Protein AF-A0A7C0UHB3-F1 (afdb_monomer_lite)

Foldseek 3Di:
DQCPLVVVVVVDDDPDDVVVVLVVLLVLLVVQADPVVPSCVSVVLSVLQVVLSVVSNDQFHDDDDQDDDPPNNSVSNLVSSQVSHDQRDEDEDDDLVRVVVCCVPPVGPYRYPPPVPDDPSVVVVVVQVRGPPRDDDDD

Structure (mmCIF, N/CA/C/O backbone):
data_AF-A0A7C0UHB3-F1
#
_entry.id   AF-A0A7C0UHB3-F1
#
loop_
_atom_site.group_PDB
_atom_site.id
_atom_site.type_symbol
_atom_site.label_atom_id
_atom_site.label_alt_id
_atom_site.label_comp_id
_atom_site.label_asym_id
_atom_site.label_entity_id
_atom_site.label_seq_id
_atom_site.pdbx_PDB_ins_code
_atom_site.Cartn_x
_atom_site.Cartn_y
_atom_site.Cartn_z
_atom_site.occupancy
_atom_site.B_iso_or_equiv
_atom_site.auth_seq_id
_atom_site.auth_comp_id
_atom_site.auth_asym_id
_atom_site.auth_atom_id
_atom_site.pdbx_PDB_model_num
ATOM 1 N N . MET A 1 1 ? -9.901 9.388 16.799 1.00 49.69 1 MET A N 1
ATOM 2 C CA . MET A 1 1 ? -10.196 8.553 17.990 1.00 49.69 1 MET A CA 1
ATOM 3 C C . MET A 1 1 ? -9.691 7.130 17.719 1.00 49.69 1 MET A C 1
ATOM 5 O O . MET A 1 1 ? -9.618 6.772 16.551 1.00 49.69 1 MET A O 1
ATOM 9 N N . LYS A 1 2 ? -9.215 6.346 18.706 1.00 62.94 2 LYS A N 1
ATOM 10 C CA . LYS A 1 2 ? -8.807 4.942 18.441 1.00 62.94 2 LYS A CA 1
ATOM 11 C C . LYS A 1 2 ? -10.050 4.189 17.928 1.00 62.94 2 LYS A C 1
ATOM 13 O O . LYS A 1 2 ? -11.079 4.287 18.585 1.00 62.94 2 LYS A O 1
ATOM 18 N N . TYR A 1 3 ? -9.945 3.471 16.806 1.00 75.94 3 TYR A N 1
ATOM 19 C CA . TYR A 1 3 ? -11.010 2.608 16.259 1.00 75.94 3 TYR A CA 1
ATOM 20 C C . TYR A 1 3 ? -12.232 3.332 15.678 1.00 75.94 3 TYR A C 1
ATOM 22 O O . TYR A 1 3 ? -13.316 2.755 15.574 1.00 75.94 3 TYR A O 1
ATOM 30 N N . GLU A 1 4 ? -12.083 4.589 15.278 1.00 82.62 4 GLU A N 1
ATOM 31 C CA . GLU A 1 4 ? -13.180 5.328 14.656 1.00 82.62 4 GLU A CA 1
ATOM 32 C C . GLU A 1 4 ? -13.579 4.702 13.318 1.00 82.62 4 GLU A C 1
ATOM 34 O O . GLU A 1 4 ? -14.765 4.509 13.056 1.00 82.62 4 GLU A O 1
ATOM 39 N N . THR A 1 5 ? -12.595 4.298 12.512 1.00 87.31 5 THR A N 1
ATOM 40 C CA . THR A 1 5 ? -12.860 3.740 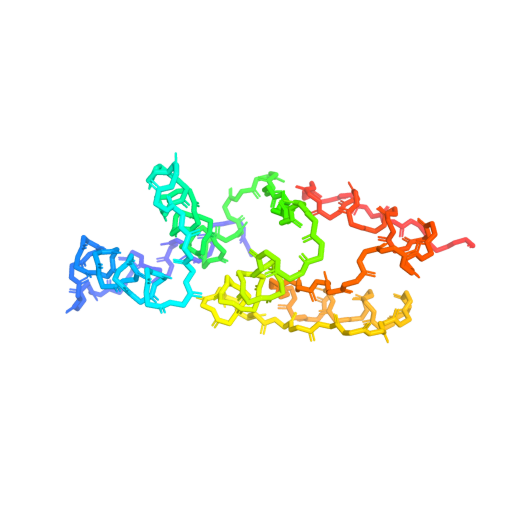11.186 1.00 87.31 5 THR A CA 1
ATOM 41 C C . THR A 1 5 ? -13.575 2.396 11.256 1.00 87.31 5 THR A C 1
ATOM 43 O O . THR A 1 5 ? -14.546 2.187 10.532 1.00 87.31 5 THR A O 1
ATOM 46 N N . ILE A 1 6 ? -13.169 1.502 12.164 1.00 88.25 6 ILE A N 1
ATOM 47 C CA . ILE A 1 6 ? -13.860 0.216 12.334 1.00 88.25 6 ILE A CA 1
ATOM 48 C C . ILE A 1 6 ? -15.265 0.402 12.924 1.00 88.25 6 ILE A C 1
ATOM 50 O O . ILE A 1 6 ? -16.194 -0.273 12.493 1.00 88.25 6 ILE A O 1
ATOM 54 N N . SER A 1 7 ? -15.454 1.366 13.833 1.00 88.75 7 SER A N 1
ATOM 55 C CA . SER A 1 7 ? -16.780 1.673 14.390 1.00 88.75 7 SER A CA 1
ATOM 56 C C . SER A 1 7 ? -17.726 2.191 13.305 1.00 88.75 7 SER A C 1
ATOM 58 O O . SER A 1 7 ? -18.859 1.731 13.199 1.00 88.75 7 SER A O 1
ATOM 60 N N . GLN A 1 8 ? -17.248 3.098 12.445 1.00 88.81 8 GLN A N 1
ATOM 61 C CA . GLN A 1 8 ? -18.005 3.598 11.293 1.00 88.81 8 GLN A CA 1
ATOM 62 C C . GLN A 1 8 ? -18.296 2.503 10.262 1.00 88.81 8 GLN A C 1
ATOM 64 O O . GLN A 1 8 ? -19.379 2.492 9.679 1.00 88.81 8 GLN A O 1
ATOM 69 N N . TYR A 1 9 ? -17.344 1.598 10.029 1.00 89.56 9 TYR A N 1
ATOM 70 C CA . TYR A 1 9 ? -17.516 0.472 9.116 1.00 89.56 9 TYR A CA 1
ATOM 71 C C . TYR A 1 9 ? -18.617 -0.478 9.601 1.00 89.56 9 TYR A C 1
ATOM 73 O O . TYR A 1 9 ? -19.516 -0.803 8.833 1.00 89.56 9 TYR A O 1
ATOM 81 N N . LEU A 1 10 ? -18.590 -0.862 10.882 1.00 89.81 10 LEU A N 1
ATOM 82 C CA . LEU A 1 10 ? -19.571 -1.775 11.478 1.00 89.81 10 LEU A CA 1
ATOM 83 C C . LEU A 1 10 ? -20.955 -1.138 11.674 1.00 89.81 10 LEU A C 1
ATOM 85 O O . LEU A 1 10 ? -21.957 -1.846 11.671 1.00 89.81 10 LEU A O 1
ATOM 89 N N . ALA A 1 11 ? -21.025 0.186 11.832 1.00 91.88 11 ALA A N 1
ATOM 90 C CA . ALA A 1 11 ? -22.290 0.910 11.971 1.00 91.88 11 ALA A CA 1
ATOM 91 C C . ALA A 1 11 ? -23.086 1.010 10.658 1.00 91.88 11 ALA A C 1
ATOM 93 O O . ALA A 1 11 ? -24.260 1.381 10.678 1.00 91.88 11 ALA A O 1
ATOM 94 N N . ARG A 1 12 ? -22.460 0.725 9.509 1.00 88.56 12 ARG A N 1
ATOM 95 C CA . ARG A 1 12 ? -23.106 0.782 8.195 1.00 88.56 12 ARG A CA 1
ATOM 96 C C . ARG A 1 12 ? -23.526 -0.618 7.747 1.00 88.56 12 ARG A C 1
ATOM 98 O O . ARG A 1 12 ? -22.772 -1.569 7.948 1.00 88.56 12 ARG A O 1
ATOM 105 N N . PRO A 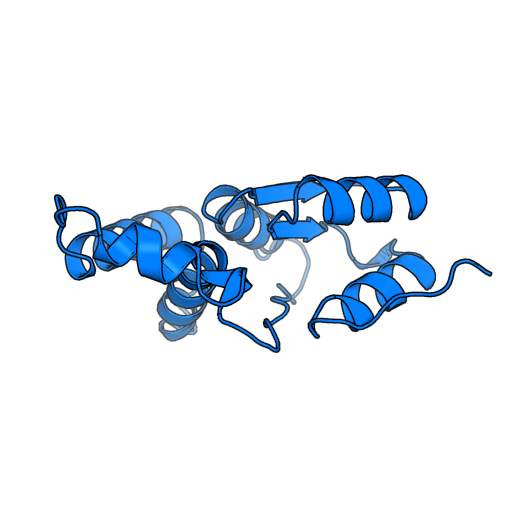1 13 ? -24.691 -0.764 7.093 1.00 88.12 13 PRO A N 1
ATOM 106 C CA . PRO A 1 13 ? -25.069 -2.040 6.509 1.00 88.12 13 PRO A CA 1
ATOM 107 C C . PRO A 1 13 ? -24.056 -2.440 5.431 1.00 88.12 13 PRO A C 1
ATOM 109 O O . PRO A 1 13 ? -23.659 -1.628 4.590 1.00 88.12 13 PRO A O 1
ATOM 112 N N . ILE A 1 14 ? -23.643 -3.706 5.455 1.00 88.12 14 ILE A N 1
ATOM 113 C CA . ILE A 1 14 ? -22.746 -4.266 4.447 1.00 88.12 14 ILE A CA 1
ATOM 114 C C . ILE A 1 14 ? -23.535 -4.420 3.145 1.00 88.12 14 ILE A C 1
ATOM 116 O O . ILE A 1 14 ? -24.420 -5.264 3.041 1.00 88.12 14 ILE A O 1
ATOM 120 N N . ILE A 1 15 ? -23.203 -3.593 2.153 1.00 89.94 15 ILE A N 1
ATOM 121 C CA . ILE A 1 15 ? -23.836 -3.609 0.824 1.00 89.94 15 ILE A CA 1
ATOM 122 C C . ILE A 1 15 ? -23.134 -4.541 -0.174 1.00 89.94 15 ILE A C 1
ATOM 124 O O . ILE A 1 15 ? -23.717 -4.907 -1.188 1.00 89.94 15 ILE A O 1
ATOM 128 N N . VAL A 1 16 ? -21.881 -4.919 0.100 1.00 89.56 16 VAL A N 1
ATOM 129 C CA . VAL A 1 16 ? -21.074 -5.838 -0.716 1.00 89.56 16 VAL A CA 1
ATOM 130 C C . VAL A 1 16 ? -20.318 -6.766 0.223 1.00 89.56 16 VAL A C 1
ATOM 132 O O . VAL A 1 16 ? -19.707 -6.297 1.185 1.00 89.56 16 VAL A O 1
ATOM 135 N N . ALA A 1 17 ? -20.332 -8.072 -0.051 1.00 91.50 17 ALA A N 1
ATOM 136 C CA . ALA A 1 17 ? -19.617 -9.028 0.780 1.00 91.50 17 ALA A CA 1
ATOM 137 C C . ALA A 1 17 ? -18.098 -8.749 0.732 1.00 91.50 17 ALA A C 1
ATOM 139 O O . ALA A 1 17 ? -17.530 -8.638 -0.358 1.00 91.50 17 ALA A O 1
ATOM 140 N N . PRO A 1 18 ? -17.399 -8.681 1.882 1.00 90.06 18 PRO A N 1
ATOM 141 C CA . PRO A 1 18 ? -15.959 -8.407 1.913 1.00 90.06 18 PRO A CA 1
ATOM 142 C C . PRO A 1 18 ? -15.122 -9.385 1.078 1.00 90.06 18 PRO A C 1
ATOM 144 O O . PRO A 1 18 ? -14.121 -8.992 0.480 1.00 90.06 18 PRO A O 1
ATOM 147 N N . LYS A 1 19 ? -15.560 -10.647 0.990 1.00 93.38 19 LYS A N 1
ATOM 148 C CA . LYS A 1 19 ? -14.934 -11.671 0.145 1.00 93.38 19 LYS A CA 1
ATOM 149 C C . LYS A 1 19 ? -14.951 -11.283 -1.337 1.00 93.38 19 LYS A C 1
ATOM 151 O O . LYS A 1 19 ? -13.939 -11.436 -2.011 1.00 93.38 19 LYS A O 1
ATOM 156 N N . ASP A 1 20 ? -16.055 -10.732 -1.828 1.00 95.06 20 ASP A N 1
ATOM 157 C CA . ASP A 1 20 ? -16.183 -10.349 -3.237 1.00 95.06 20 ASP A CA 1
ATOM 158 C C . ASP A 1 20 ? -15.304 -9.137 -3.560 1.00 95.06 20 ASP A C 1
ATOM 160 O O . ASP A 1 20 ? -14.689 -9.073 -4.625 1.00 95.06 20 ASP A O 1
ATOM 164 N N . VAL A 1 21 ? -15.184 -8.198 -2.613 1.00 94.06 21 VAL A N 1
ATOM 165 C CA . VAL A 1 21 ? -14.251 -7.065 -2.723 1.00 94.06 21 VAL A CA 1
ATOM 166 C C . VAL A 1 21 ? -12.811 -7.565 -2.813 1.00 94.06 21 VAL A C 1
ATOM 168 O O . VAL A 1 21 ? -12.063 -7.103 -3.674 1.00 94.06 21 VAL A O 1
ATOM 171 N N . TYR A 1 22 ? -12.433 -8.520 -1.959 1.00 96.75 22 TYR A N 1
ATOM 172 C CA . TYR A 1 22 ? -11.104 -9.127 -1.971 1.00 96.75 22 TYR A CA 1
ATOM 173 C C . TYR A 1 22 ? -10.787 -9.801 -3.308 1.00 96.75 22 TYR A C 1
ATOM 175 O O . TYR A 1 22 ? -9.761 -9.506 -3.920 1.00 96.75 22 TYR A O 1
ATOM 183 N N . GLU A 1 23 ? -11.679 -10.671 -3.787 1.00 97.06 23 GLU A N 1
ATOM 184 C CA . GLU A 1 23 ? -11.472 -11.383 -5.048 1.00 97.06 23 GLU A CA 1
ATOM 185 C C . GLU A 1 23 ? -11.380 -10.409 -6.225 1.00 97.06 23 GLU A C 1
ATOM 187 O O . GLU A 1 23 ? -10.464 -10.511 -7.043 1.00 97.06 23 GLU A O 1
ATOM 192 N N . LYS A 1 24 ? -12.261 -9.401 -6.278 1.00 96.94 24 LYS A N 1
ATOM 193 C CA . LYS A 1 24 ? -12.213 -8.365 -7.315 1.00 96.94 24 LYS A CA 1
ATOM 194 C C . LYS A 1 24 ? -10.901 -7.583 -7.273 1.00 96.94 24 LYS A C 1
ATOM 196 O O . LYS A 1 24 ? -10.270 -7.404 -8.314 1.00 96.94 24 LYS A O 1
ATOM 201 N N . LEU A 1 25 ? -10.462 -7.157 -6.087 1.00 97.50 25 LEU A N 1
ATOM 202 C CA . LEU A 1 25 ? -9.185 -6.464 -5.912 1.00 97.50 25 LEU A CA 1
ATOM 203 C C . LEU A 1 25 ? -8.019 -7.331 -6.398 1.00 97.50 25 LEU A C 1
ATOM 205 O O . LEU A 1 25 ? -7.167 -6.848 -7.140 1.00 97.50 25 LEU A O 1
ATOM 209 N N . LYS A 1 26 ? -8.003 -8.619 -6.043 1.00 97.75 26 LYS A N 1
ATOM 210 C CA . LYS A 1 26 ? -6.956 -9.558 -6.460 1.00 97.75 26 LYS A CA 1
ATOM 211 C C . LYS A 1 26 ? -6.884 -9.705 -7.978 1.00 97.75 26 LYS A C 1
ATOM 213 O O . LYS A 1 26 ? -5.781 -9.761 -8.524 1.00 97.75 26 LYS A O 1
ATOM 218 N N . GLN A 1 27 ? -8.025 -9.735 -8.669 1.00 97.38 27 GLN A N 1
ATOM 219 C CA . GLN A 1 27 ? -8.049 -9.764 -10.136 1.00 97.38 27 GLN A CA 1
ATOM 220 C C . GLN A 1 27 ? -7.515 -8.464 -10.750 1.00 97.38 27 GLN A C 1
ATOM 222 O O . GLN A 1 27 ? -6.708 -8.518 -11.679 1.00 97.38 27 GLN A O 1
ATOM 227 N N . GLU A 1 28 ? -7.882 -7.303 -10.202 1.00 97.19 28 GLU A N 1
ATOM 228 C CA . GLU A 1 28 ? -7.339 -6.021 -10.668 1.00 97.19 28 GLU A CA 1
ATOM 229 C C . GLU A 1 28 ? -5.825 -5.926 -10.434 1.00 97.19 28 GLU A C 1
ATOM 231 O O . GLU A 1 28 ? -5.086 -5.531 -11.333 1.00 97.19 28 GLU A O 1
ATOM 236 N N . VAL A 1 29 ? -5.314 -6.371 -9.281 1.00 97.44 29 VAL A N 1
ATOM 237 C CA . VAL A 1 29 ? -3.863 -6.403 -9.027 1.00 97.44 29 VAL A CA 1
ATOM 238 C C . VAL A 1 29 ? -3.148 -7.304 -10.041 1.00 97.44 29 VAL A C 1
ATOM 240 O O . VAL A 1 29 ? -2.143 -6.882 -10.611 1.00 97.44 29 VAL A O 1
ATOM 243 N N . LYS A 1 30 ? -3.677 -8.501 -10.335 1.00 96.88 30 LYS A N 1
ATOM 244 C CA . LYS A 1 30 ? -3.121 -9.418 -11.353 1.00 96.88 30 LYS A CA 1
ATOM 245 C C . LYS A 1 30 ? -3.074 -8.814 -12.755 1.00 96.88 30 LYS A C 1
ATOM 247 O O . LYS A 1 30 ? -2.181 -9.140 -13.533 1.00 96.88 30 LYS A O 1
ATOM 252 N N . ARG A 1 31 ? -4.009 -7.921 -13.086 1.00 96.44 31 ARG A N 1
ATOM 253 C CA . ARG A 1 31 ? -4.029 -7.224 -14.378 1.00 96.44 31 ARG A CA 1
ATOM 254 C C . ARG A 1 31 ? -2.829 -6.292 -14.551 1.00 96.44 31 ARG A C 1
ATOM 256 O O . ARG A 1 31 ? -2.317 -6.152 -15.660 1.00 96.44 31 ARG A O 1
ATOM 263 N N . TYR A 1 32 ? -2.372 -5.669 -13.466 1.00 95.31 32 TYR A N 1
ATOM 264 C CA . TYR A 1 32 ? -1.300 -4.675 -13.504 1.00 95.31 32 TYR A CA 1
ATOM 265 C C . TYR A 1 32 ? 0.020 -5.161 -12.914 1.00 95.31 32 TYR A C 1
ATOM 267 O O . TYR A 1 32 ? 1.033 -4.513 -13.126 1.00 95.31 32 TYR A O 1
ATOM 275 N N . VAL A 1 33 ? 0.099 -6.286 -12.213 1.00 95.06 33 VAL A N 1
ATOM 276 C CA . VAL A 1 33 ? 1.344 -6.739 -11.573 1.00 95.06 33 VAL A CA 1
ATOM 277 C C . VAL A 1 33 ? 1.550 -8.219 -11.847 1.00 95.06 33 VAL A C 1
ATOM 279 O O . VAL A 1 33 ? 0.606 -8.993 -11.764 1.00 95.06 33 VAL A O 1
ATOM 282 N N . ASN A 1 34 ? 2.779 -8.607 -12.198 1.00 94.19 34 ASN A N 1
ATOM 283 C CA . ASN A 1 34 ? 3.130 -10.002 -12.447 1.00 94.19 34 ASN A CA 1
ATOM 284 C C . ASN A 1 34 ? 3.944 -10.558 -11.273 1.00 94.19 34 ASN A C 1
ATOM 286 O O . ASN A 1 34 ? 5.137 -10.288 -11.146 1.00 94.19 34 ASN A O 1
ATOM 290 N N . PHE A 1 35 ? 3.286 -11.362 -10.444 1.00 94.75 35 PHE A N 1
ATOM 291 C CA . PHE A 1 35 ? 3.895 -12.151 -9.374 1.00 94.75 35 PHE A CA 1
ATOM 292 C C . PHE A 1 35 ? 3.756 -13.657 -9.619 1.00 94.75 35 PHE A C 1
ATOM 294 O O . PHE A 1 35 ? 3.618 -14.433 -8.680 1.00 94.75 35 PHE A O 1
ATOM 301 N N . ASN A 1 36 ? 3.756 -14.112 -10.875 1.00 92.25 36 ASN A N 1
ATOM 302 C CA . ASN A 1 36 ? 3.541 -15.534 -11.176 1.00 92.25 36 ASN A CA 1
ATOM 303 C C . ASN A 1 36 ? 4.616 -16.453 -10.572 1.00 92.25 36 ASN A C 1
ATOM 305 O O . ASN A 1 36 ? 4.350 -17.627 -10.339 1.00 92.25 36 ASN A O 1
ATOM 309 N N . TRP A 1 37 ? 5.801 -15.909 -10.291 1.00 93.44 37 TRP A N 1
ATOM 310 C CA . TRP A 1 37 ? 6.893 -16.606 -9.615 1.00 93.44 37 TRP A CA 1
ATOM 311 C C . TRP A 1 37 ? 6.639 -16.834 -8.114 1.00 93.44 37 TRP A C 1
ATOM 313 O O . TRP A 1 37 ? 7.211 -17.754 -7.543 1.00 93.44 37 TRP A O 1
ATOM 323 N N . GLU A 1 38 ? 5.772 -16.037 -7.480 1.00 95.75 38 GLU A N 1
ATOM 324 C CA . GLU A 1 38 ? 5.348 -16.207 -6.086 1.00 95.75 38 GLU A CA 1
ATOM 325 C C . GLU A 1 38 ? 3.901 -15.704 -5.904 1.00 95.75 38 GLU A C 1
ATOM 327 O O . GLU A 1 38 ? 3.666 -14.542 -5.548 1.00 95.75 38 GLU A O 1
ATOM 332 N N . PRO A 1 39 ? 2.892 -16.563 -6.148 1.00 95.12 39 PRO A N 1
ATOM 333 C CA . PRO A 1 39 ? 1.486 -16.162 -6.129 1.00 95.12 39 PRO A CA 1
ATOM 334 C C . PRO A 1 39 ? 0.995 -15.594 -4.792 1.00 95.12 39 PRO A C 1
ATOM 336 O O . PRO A 1 39 ? 0.042 -14.810 -4.790 1.00 95.12 39 PRO A O 1
ATOM 339 N N . ARG A 1 40 ? 1.646 -15.932 -3.666 1.00 96.56 40 ARG A N 1
ATOM 340 C CA . ARG A 1 40 ? 1.297 -15.403 -2.334 1.00 96.56 40 ARG A CA 1
ATOM 341 C C . ARG A 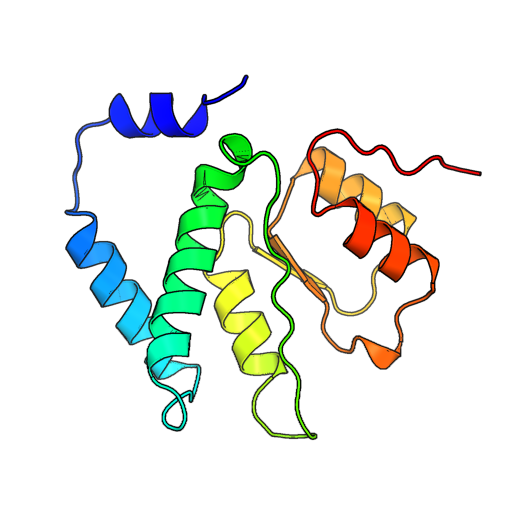1 40 ? 1.495 -13.887 -2.234 1.00 96.56 40 ARG A C 1
ATOM 343 O O . ARG A 1 40 ? 0.879 -13.242 -1.388 1.00 96.56 40 ARG A O 1
ATOM 350 N N . LEU A 1 41 ? 2.308 -13.288 -3.111 1.00 96.25 41 LEU A N 1
ATOM 351 C CA . LEU A 1 41 ? 2.489 -11.833 -3.159 1.00 96.25 41 LEU A CA 1
ATOM 352 C C . LEU A 1 41 ? 1.222 -11.091 -3.584 1.00 96.25 41 LEU A C 1
ATOM 354 O O . LEU A 1 41 ? 1.014 -9.960 -3.145 1.00 96.25 41 LEU A O 1
ATOM 358 N N . TYR A 1 42 ? 0.347 -11.712 -4.385 1.00 97.44 42 TYR A N 1
ATOM 359 C CA . TYR A 1 42 ? -0.953 -11.115 -4.691 1.00 97.44 42 TYR A CA 1
ATOM 360 C C . TYR A 1 42 ? -1.789 -10.954 -3.419 1.00 97.44 42 TYR A C 1
ATOM 362 O O . TYR A 1 42 ? -2.384 -9.898 -3.214 1.00 97.44 42 TYR A O 1
ATOM 370 N N . ASP A 1 43 ? -1.798 -11.972 -2.555 1.00 97.25 43 ASP A N 1
ATOM 371 C CA . ASP A 1 43 ? -2.523 -11.937 -1.285 1.00 97.25 43 ASP A CA 1
ATOM 372 C C . ASP A 1 43 ? -1.903 -10.903 -0.332 1.00 97.25 43 ASP A C 1
ATOM 374 O O . ASP A 1 43 ? -2.621 -10.077 0.228 1.00 97.25 43 ASP A O 1
ATOM 378 N N . LEU A 1 44 ? -0.567 -10.865 -0.223 1.00 97.00 44 LEU A N 1
ATOM 379 C CA . LEU A 1 44 ? 0.154 -9.865 0.577 1.00 97.00 44 LEU A CA 1
ATOM 380 C C . LEU A 1 44 ? -0.214 -8.431 0.171 1.00 97.00 44 LEU A C 1
ATOM 382 O O . LEU A 1 44 ? -0.539 -7.605 1.024 1.00 97.00 44 LEU A O 1
ATOM 386 N N . VAL A 1 45 ? -0.176 -8.139 -1.131 1.00 97.06 45 VAL A N 1
ATOM 387 C CA . VAL A 1 45 ? -0.491 -6.812 -1.663 1.00 97.06 45 VAL A CA 1
ATOM 388 C C . VAL A 1 45 ? -1.959 -6.453 -1.435 1.00 97.06 45 VAL A C 1
ATOM 390 O O . VAL A 1 45 ? -2.247 -5.337 -1.006 1.00 97.06 45 VAL A O 1
ATOM 393 N N . CYS A 1 46 ? -2.890 -7.384 -1.657 1.00 97.75 46 CYS A N 1
ATOM 394 C CA . CYS A 1 46 ? -4.311 -7.138 -1.401 1.00 97.75 46 CYS A CA 1
ATOM 395 C C . CYS A 1 46 ? -4.577 -6.867 0.085 1.00 97.75 46 CYS A C 1
ATOM 397 O O . CYS A 1 46 ? -5.270 -5.907 0.418 1.00 97.75 46 CYS A O 1
ATOM 399 N N . CYS A 1 47 ? -3.980 -7.660 0.979 1.00 96.31 47 CYS A N 1
ATOM 400 C CA . CYS A 1 47 ? -4.065 -7.454 2.423 1.00 96.31 47 CYS A CA 1
ATOM 401 C C . CYS A 1 47 ? -3.503 -6.093 2.834 1.00 96.31 47 CYS A C 1
ATOM 403 O O . CYS A 1 47 ? -4.134 -5.396 3.624 1.00 96.31 47 CYS A O 1
ATOM 405 N N . TYR A 1 48 ? -2.358 -5.688 2.275 1.00 97.06 48 TYR A N 1
ATOM 406 C CA . TYR A 1 48 ? -1.789 -4.365 2.517 1.00 97.06 48 TYR A CA 1
ATOM 407 C C . TYR A 1 48 ? -2.761 -3.258 2.107 1.00 97.06 48 TYR A C 1
ATOM 409 O O . TYR A 1 48 ? -3.095 -2.410 2.932 1.00 97.06 48 TYR A O 1
ATOM 417 N N . ILE A 1 49 ? -3.255 -3.298 0.864 1.00 97.69 49 ILE A N 1
ATOM 418 C CA . ILE A 1 49 ? -4.190 -2.308 0.317 1.00 97.69 49 ILE A CA 1
ATOM 419 C C . ILE A 1 49 ? -5.420 -2.190 1.219 1.00 97.69 49 ILE A C 1
ATOM 421 O O . ILE A 1 49 ? -5.757 -1.091 1.650 1.00 97.69 49 ILE A O 1
ATOM 425 N N . ILE A 1 50 ? -6.054 -3.309 1.573 1.00 95.81 50 ILE A N 1
ATOM 426 C CA . ILE A 1 50 ? -7.234 -3.313 2.447 1.00 95.81 50 ILE A CA 1
ATOM 427 C C . ILE A 1 50 ? -6.886 -2.752 3.829 1.00 95.81 50 ILE A C 1
ATOM 429 O O . ILE A 1 50 ? -7.623 -1.919 4.355 1.00 95.81 50 ILE A O 1
ATOM 433 N N . ALA A 1 51 ? -5.745 -3.141 4.401 1.00 94.44 51 ALA A N 1
ATOM 434 C CA . ALA A 1 51 ? -5.311 -2.664 5.709 1.00 94.44 51 ALA A CA 1
ATOM 435 C C . ALA A 1 51 ? -5.126 -1.136 5.752 1.00 94.44 51 ALA A C 1
ATOM 437 O O . ALA A 1 51 ? -5.369 -0.538 6.799 1.00 94.44 51 ALA A O 1
ATOM 438 N N . THR A 1 52 ? -4.783 -0.476 4.634 1.00 94.75 52 THR A N 1
ATOM 439 C CA . THR A 1 52 ? -4.673 0.998 4.592 1.00 94.75 52 THR A CA 1
ATOM 440 C C . THR A 1 52 ? -5.998 1.711 4.881 1.00 94.75 52 THR A C 1
ATOM 442 O O . THR A 1 52 ? -5.996 2.788 5.480 1.00 94.75 52 THR A O 1
ATOM 445 N N . TYR A 1 53 ? -7.142 1.104 4.542 1.00 92.94 53 TYR A N 1
ATOM 446 C CA . TYR A 1 53 ? -8.467 1.649 4.864 1.00 92.94 53 TYR A CA 1
ATOM 447 C C . TYR A 1 53 ? -8.792 1.570 6.353 1.00 92.94 53 TYR A C 1
ATOM 449 O O . TYR A 1 53 ? -9.664 2.292 6.813 1.00 92.94 53 TYR A O 1
ATOM 457 N N . PHE A 1 54 ? -8.069 0.742 7.107 1.00 91.69 54 PHE A N 1
ATOM 458 C CA . PHE A 1 54 ? -8.215 0.576 8.549 1.00 91.69 54 PHE A CA 1
ATOM 459 C C . PHE A 1 54 ? -6.928 0.960 9.290 1.00 91.69 54 PHE A C 1
ATOM 461 O O . PHE A 1 54 ? -6.668 0.454 10.376 1.00 91.69 54 PHE A O 1
ATOM 468 N N . TYR A 1 55 ? -6.088 1.832 8.714 1.00 87.56 55 TYR A N 1
ATOM 469 C CA . TYR A 1 55 ? -4.747 2.110 9.249 1.00 87.56 55 TYR A CA 1
ATOM 470 C C . TYR A 1 55 ? -4.756 2.565 10.727 1.00 87.56 55 TYR A C 1
ATOM 472 O O . TYR A 1 55 ? -3.781 2.367 11.450 1.00 87.56 55 TYR A O 1
ATOM 480 N N . ASP A 1 56 ? -5.850 3.179 11.192 1.00 84.94 56 ASP A N 1
ATOM 481 C CA . ASP A 1 56 ? -5.990 3.761 12.527 1.00 84.94 56 ASP A CA 1
ATOM 482 C C . ASP A 1 56 ? -6.035 2.720 13.660 1.00 84.94 56 ASP A C 1
ATOM 484 O O . ASP A 1 56 ? -5.712 3.073 14.808 1.00 84.94 56 ASP A O 1
ATOM 488 N N . ILE A 1 57 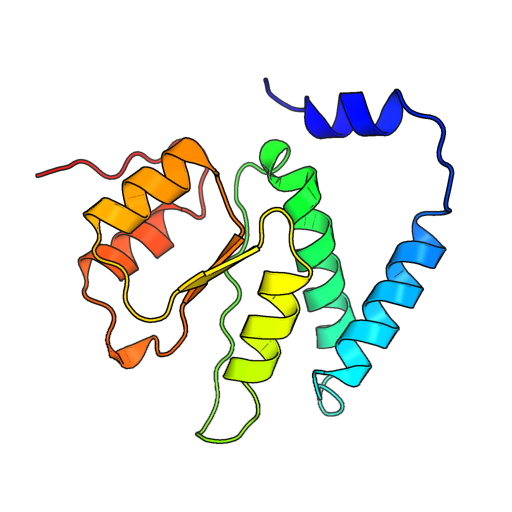? -6.388 1.466 13.343 1.00 88.62 57 ILE A N 1
ATOM 489 C CA . ILE A 1 57 ? -6.434 0.340 14.291 1.00 88.62 57 ILE A CA 1
ATOM 490 C C . ILE A 1 57 ? -5.041 -0.219 14.593 1.00 88.62 57 ILE A C 1
ATOM 492 O O . ILE A 1 57 ? -4.833 -0.812 15.651 1.00 88.62 57 ILE A O 1
ATOM 496 N N . PHE A 1 58 ? -4.081 -0.017 13.690 1.00 86.19 58 PHE A N 1
ATOM 497 C CA . PHE A 1 58 ? -2.738 -0.562 13.827 1.00 86.19 58 PHE A CA 1
ATOM 498 C C . PHE A 1 58 ? -1.851 0.370 14.659 1.00 86.19 58 PHE A C 1
ATOM 500 O O . PHE A 1 58 ? -1.889 1.597 14.537 1.00 86.19 58 PHE A O 1
ATOM 507 N N . TYR A 1 59 ? -1.037 -0.223 15.534 1.00 83.88 59 TYR A N 1
ATOM 508 C CA . TYR A 1 59 ? 0.027 0.508 16.225 1.00 83.88 59 TYR A CA 1
ATOM 509 C C . TYR A 1 59 ? 1.255 0.679 15.330 1.00 83.88 59 TYR A C 1
ATOM 511 O O . TYR A 1 59 ? 1.848 1.756 15.297 1.00 83.88 59 TYR A O 1
ATOM 519 N N . SER A 1 60 ? 1.592 -0.378 14.589 1.00 85.56 60 SER A N 1
ATOM 520 C CA . SER A 1 60 ? 2.642 -0.360 13.583 1.00 85.56 60 SER A CA 1
ATOM 521 C C . SER A 1 60 ? 2.080 -0.788 12.237 1.00 85.56 60 SER A C 1
ATOM 523 O O . SER A 1 60 ? 1.310 -1.747 12.184 1.00 85.56 60 SER A O 1
ATOM 525 N N . PHE A 1 61 ? 2.477 -0.112 11.162 1.00 87.94 61 PHE A N 1
ATOM 526 C CA . PHE A 1 61 ? 2.042 -0.435 9.805 1.00 87.94 61 PHE A CA 1
ATOM 527 C C . PHE A 1 61 ? 3.253 -0.797 8.931 1.00 87.94 61 PHE A C 1
ATOM 529 O O . PHE A 1 61 ? 4.287 -0.132 9.033 1.00 87.94 61 PHE A O 1
ATOM 536 N N . PRO A 1 62 ? 3.176 -1.854 8.103 1.00 89.62 62 PRO A N 1
ATOM 537 C CA . PRO A 1 62 ? 4.311 -2.285 7.294 1.00 89.62 62 PRO A CA 1
ATOM 538 C C . PRO A 1 62 ? 4.674 -1.260 6.211 1.00 89.62 62 PRO A C 1
ATOM 540 O O . PRO A 1 6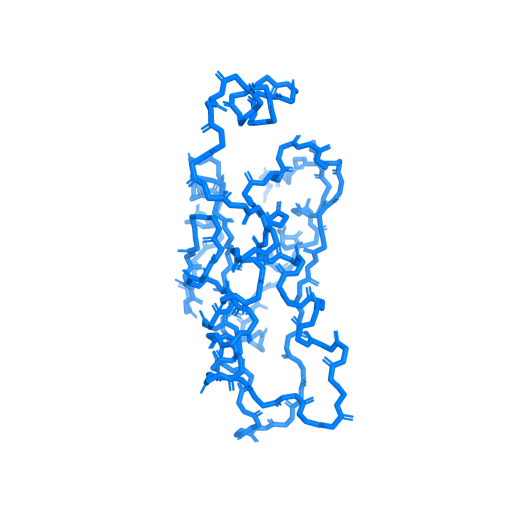2 ? 3.825 -0.525 5.708 1.00 89.62 62 PRO A O 1
ATOM 543 N N . ILE A 1 63 ? 5.943 -1.264 5.804 1.00 88.50 63 ILE A N 1
ATOM 544 C CA . ILE A 1 63 ? 6.432 -0.538 4.626 1.00 88.50 63 ILE A CA 1
ATOM 545 C C . ILE A 1 63 ? 6.665 -1.571 3.528 1.00 88.50 63 ILE A C 1
ATOM 547 O O . ILE A 1 63 ? 7.434 -2.513 3.722 1.00 88.50 63 ILE A O 1
ATOM 551 N N . LEU A 1 64 ? 6.002 -1.409 2.383 1.00 91.12 64 LEU A N 1
ATOM 552 C CA . LEU A 1 64 ? 6.255 -2.251 1.217 1.00 91.12 64 LEU A CA 1
ATOM 553 C C . LEU A 1 64 ? 7.395 -1.676 0.385 1.00 91.12 64 LEU A C 1
ATOM 555 O O . LEU A 1 64 ? 7.395 -0.495 0.046 1.00 91.12 64 LEU A O 1
ATOM 559 N N . ILE A 1 65 ? 8.339 -2.541 0.024 1.00 89.31 65 ILE A N 1
ATOM 560 C CA . ILE A 1 65 ? 9.471 -2.203 -0.834 1.00 89.31 65 ILE A CA 1
ATOM 561 C C . ILE A 1 65 ? 9.418 -3.118 -2.052 1.00 89.31 65 ILE A C 1
ATOM 563 O O . ILE A 1 65 ? 9.540 -4.336 -1.937 1.00 89.31 65 ILE A O 1
ATOM 567 N N . PHE A 1 66 ? 9.247 -2.520 -3.227 1.00 88.94 66 PHE A N 1
ATOM 568 C CA . PHE A 1 66 ? 9.415 -3.216 -4.496 1.00 88.94 66 PHE A CA 1
ATOM 569 C C . PHE A 1 66 ? 10.899 -3.190 -4.860 1.00 88.94 66 PHE A C 1
ATOM 571 O O . PHE A 1 66 ? 11.419 -2.147 -5.252 1.00 88.94 66 PHE A O 1
ATOM 578 N N . PHE A 1 67 ? 11.578 -4.325 -4.706 1.00 86.81 67 PHE A N 1
ATOM 579 C CA . PHE A 1 67 ? 13.015 -4.470 -4.940 1.00 86.81 67 PHE A CA 1
ATOM 580 C C . PHE A 1 67 ? 13.299 -5.389 -6.136 1.00 86.81 67 PHE A C 1
ATOM 582 O O . PHE A 1 67 ? 12.562 -6.344 -6.369 1.00 86.81 67 PHE A O 1
ATOM 589 N N . GLY A 1 68 ? 14.353 -5.089 -6.898 1.00 85.38 68 GLY A N 1
ATOM 590 C CA . GLY A 1 68 ? 14.757 -5.845 -8.090 1.00 85.38 68 GLY A CA 1
ATOM 591 C C . GLY A 1 68 ? 15.393 -4.971 -9.175 1.00 85.38 68 GLY A C 1
ATOM 592 O O . GLY A 1 68 ? 15.407 -3.741 -9.072 1.00 85.38 68 GLY A O 1
ATOM 593 N N . ASP A 1 69 ? 15.869 -5.598 -10.246 1.00 86.88 69 ASP A N 1
ATOM 594 C CA . ASP A 1 69 ? 16.610 -4.937 -11.330 1.00 86.88 69 ASP A CA 1
ATOM 595 C C . ASP A 1 69 ? 15.744 -4.012 -12.185 1.00 86.88 69 ASP A C 1
ATOM 597 O O . ASP A 1 69 ? 14.510 -4.045 -12.116 1.00 86.88 69 ASP A O 1
ATOM 601 N N . PHE A 1 70 ? 16.372 -3.135 -12.970 1.00 84.88 70 PHE A N 1
ATOM 602 C CA . PHE A 1 70 ? 15.675 -2.246 -13.904 1.00 84.88 70 PHE A CA 1
ATOM 603 C C . PHE A 1 70 ? 14.689 -3.019 -14.800 1.00 84.88 70 PHE A C 1
ATOM 605 O O . PHE A 1 70 ? 14.877 -4.194 -15.088 1.00 84.88 70 PHE A O 1
ATOM 612 N N . GLU A 1 71 ? 13.584 -2.362 -15.166 1.00 85.62 71 GLU A N 1
ATOM 613 C CA . GLU A 1 71 ? 12.554 -2.905 -16.075 1.00 85.62 71 GLU A CA 1
ATOM 614 C C . GLU A 1 71 ? 11.780 -4.154 -15.593 1.00 85.62 71 GLU A C 1
ATOM 616 O O . GLU A 1 71 ? 10.963 -4.707 -16.319 1.00 85.62 71 GLU A O 1
ATOM 621 N N . THR A 1 72 ? 11.894 -4.530 -14.317 1.00 89.06 72 THR A N 1
ATOM 622 C CA . THR A 1 72 ? 11.142 -5.658 -13.714 1.00 89.06 72 THR A CA 1
ATOM 623 C C . THR A 1 72 ? 9.720 -5.313 -13.233 1.00 89.06 72 THR A C 1
ATOM 625 O O . THR A 1 72 ? 9.074 -6.094 -12.538 1.00 89.06 72 THR A O 1
ATOM 628 N N . GLY A 1 73 ? 9.196 -4.131 -13.576 1.00 90.06 73 GLY A N 1
ATOM 629 C CA . GLY A 1 73 ? 7.821 -3.729 -13.238 1.00 90.06 73 GLY A CA 1
ATOM 630 C C . GLY A 1 73 ? 7.613 -3.160 -11.827 1.00 90.06 73 GLY A C 1
ATOM 631 O O . GLY A 1 73 ? 6.469 -2.937 -11.435 1.00 90.06 73 GLY A O 1
ATOM 632 N N . LYS A 1 74 ? 8.683 -2.857 -11.078 1.00 91.19 74 LYS A N 1
ATOM 633 C CA . LYS A 1 74 ? 8.625 -2.286 -9.713 1.00 91.19 74 LYS A CA 1
ATOM 634 C C . LYS A 1 74 ? 7.775 -1.023 -9.613 1.00 91.19 74 LYS A C 1
ATOM 636 O O . LYS A 1 74 ? 6.853 -0.968 -8.808 1.00 91.19 74 LYS A O 1
ATOM 641 N N . THR A 1 75 ? 8.036 -0.042 -10.476 1.00 91.50 75 THR A N 1
ATOM 642 C CA . THR A 1 75 ? 7.273 1.212 -10.543 1.00 91.50 75 THR A CA 1
ATOM 643 C C . THR A 1 75 ? 5.796 0.958 -10.837 1.00 91.50 75 THR A C 1
ATOM 645 O O . THR A 1 75 ? 4.924 1.616 -10.273 1.00 91.50 75 THR A O 1
ATOM 648 N N . ARG A 1 76 ? 5.493 -0.026 -11.694 1.00 93.94 76 ARG A N 1
ATOM 649 C CA . ARG A 1 76 ? 4.111 -0.423 -11.991 1.00 93.94 76 ARG A CA 1
ATOM 650 C C . ARG A 1 76 ? 3.448 -1.023 -10.751 1.00 93.94 76 ARG A C 1
ATOM 652 O O . ARG A 1 76 ? 2.362 -0.587 -10.396 1.00 93.94 76 ARG A O 1
ATOM 659 N N . GLY A 1 77 ? 4.138 -1.931 -10.057 1.00 94.75 77 GLY A N 1
ATOM 660 C CA . GLY A 1 77 ? 3.695 -2.511 -8.787 1.00 94.75 77 GLY A CA 1
ATOM 661 C C . GLY A 1 77 ? 3.429 -1.459 -7.712 1.00 94.75 77 GLY A C 1
ATOM 662 O O . GLY A 1 77 ? 2.332 -1.420 -7.158 1.00 94.75 77 GLY A O 1
ATOM 663 N N . LEU A 1 78 ? 4.380 -0.549 -7.487 1.00 94.62 78 LEU A N 1
ATOM 664 C CA . LEU A 1 78 ? 4.236 0.574 -6.561 1.00 94.62 78 LEU A CA 1
ATOM 665 C C . LEU A 1 78 ? 2.989 1.407 -6.885 1.00 94.62 78 LEU A C 1
ATOM 667 O O . LEU A 1 78 ? 2.154 1.625 -6.010 1.00 94.62 78 LEU A O 1
ATOM 671 N N . LYS A 1 79 ? 2.829 1.832 -8.146 1.00 95.00 79 LYS A N 1
ATOM 672 C CA . LYS A 1 79 ? 1.674 2.627 -8.594 1.00 95.00 79 LYS A CA 1
ATOM 673 C C . LYS A 1 79 ? 0.353 1.888 -8.386 1.00 95.00 79 LYS A C 1
ATOM 675 O O . LYS A 1 79 ? -0.592 2.491 -7.888 1.00 95.00 79 LYS A O 1
ATOM 680 N N . THR A 1 80 ? 0.288 0.594 -8.710 1.00 96.75 80 THR A N 1
ATOM 681 C CA . THR A 1 80 ? -0.913 -0.225 -8.486 1.00 96.75 80 THR A CA 1
ATOM 682 C C . THR A 1 80 ? -1.307 -0.248 -7.014 1.00 96.75 80 THR A C 1
ATOM 684 O O . THR A 1 80 ? -2.468 -0.003 -6.697 1.00 96.75 80 THR A O 1
ATOM 687 N N . VAL A 1 81 ? -0.353 -0.496 -6.112 1.00 96.94 81 VAL A N 1
ATOM 688 C CA . VAL A 1 81 ? -0.630 -0.527 -4.670 1.00 96.94 81 VAL A CA 1
ATOM 689 C C . VAL A 1 81 ? -1.088 0.831 -4.174 1.00 96.94 81 VAL A C 1
ATOM 691 O O . VAL A 1 81 ? -2.109 0.920 -3.498 1.00 96.94 81 VAL A O 1
ATOM 694 N N . VAL A 1 82 ? -0.358 1.887 -4.526 1.00 95.94 82 VAL A N 1
ATOM 695 C CA . VAL A 1 82 ? -0.641 3.247 -4.067 1.00 95.94 82 VAL A CA 1
ATOM 696 C C . VAL A 1 82 ? -2.032 3.670 -4.515 1.00 95.94 82 VAL A C 1
ATOM 698 O O . VAL A 1 82 ? -2.843 4.020 -3.670 1.00 95.94 82 VAL A O 1
ATOM 701 N N . TYR A 1 83 ? -2.356 3.566 -5.804 1.00 95.94 83 TYR A N 1
ATOM 702 C CA . TYR A 1 83 ? -3.652 4.017 -6.320 1.00 95.94 83 TYR A CA 1
ATOM 703 C C . TYR A 1 83 ? -4.843 3.189 -5.833 1.00 95.94 83 TYR A C 1
ATOM 705 O O . TYR A 1 83 ? -5.951 3.715 -5.771 1.00 95.94 83 TYR A O 1
ATOM 713 N N . ALA A 1 84 ? -4.633 1.925 -5.465 1.00 97.00 84 ALA A N 1
ATOM 714 C CA . ALA A 1 84 ? -5.673 1.104 -4.854 1.00 97.00 84 ALA A CA 1
ATOM 715 C C . ALA A 1 84 ? -5.830 1.348 -3.340 1.00 97.00 84 ALA A C 1
ATOM 717 O O . ALA A 1 84 ? -6.827 0.927 -2.759 1.00 97.00 84 ALA A O 1
ATOM 718 N N . SER A 1 85 ? -4.853 1.990 -2.694 1.00 97.00 85 SER A N 1
ATOM 719 C CA . SER A 1 85 ? -4.825 2.200 -1.244 1.00 97.00 85 SER A CA 1
ATOM 720 C C . SER A 1 85 ? -5.602 3.441 -0.803 1.00 97.00 85 SER A C 1
ATOM 722 O O . SER A 1 85 ? -5.825 4.392 -1.558 1.00 97.00 85 SER A O 1
ATOM 724 N N . HIS A 1 86 ? -5.976 3.466 0.475 1.00 94.19 86 HIS A N 1
ATOM 725 C CA . HIS A 1 86 ? -6.670 4.590 1.084 1.00 94.19 86 HIS A CA 1
ATOM 726 C C . HIS A 1 86 ? -5.818 5.864 1.018 1.00 94.19 86 HIS A C 1
ATOM 728 O O . HIS A 1 86 ? -4.731 5.945 1.591 1.00 94.19 86 HIS A O 1
ATOM 734 N N . ARG A 1 87 ? -6.346 6.884 0.327 1.00 93.06 87 ARG A N 1
ATOM 735 C CA . ARG A 1 87 ? -5.662 8.169 0.097 1.00 93.06 87 ARG A CA 1
ATOM 736 C C . ARG A 1 87 ? -4.280 7.978 -0.537 1.00 93.06 87 ARG A C 1
ATOM 738 O O . ARG A 1 87 ? -3.332 8.655 -0.158 1.00 93.06 87 ARG A O 1
ATOM 745 N N . GLY A 1 88 ? -4.162 7.039 -1.471 1.00 93.38 88 GLY A N 1
ATOM 746 C CA . GLY A 1 88 ? -2.941 6.811 -2.229 1.00 93.38 88 GLY A CA 1
ATOM 747 C C . GLY A 1 88 ? -2.396 8.076 -2.878 1.00 93.38 88 GLY A C 1
ATOM 748 O O . GLY A 1 88 ? -3.111 8.742 -3.625 1.00 93.38 88 GLY A O 1
ATOM 749 N N . MET A 1 89 ? -1.125 8.387 -2.629 1.00 92.12 89 MET A N 1
ATOM 750 C CA . MET A 1 89 ? -0.451 9.511 -3.267 1.00 92.12 89 MET A CA 1
ATOM 751 C C . MET A 1 89 ? 0.936 9.098 -3.743 1.00 92.12 89 MET A C 1
ATOM 753 O O . MET A 1 89 ? 1.789 8.699 -2.950 1.00 92.12 89 MET A O 1
ATOM 757 N N . LEU A 1 90 ? 1.148 9.188 -5.055 1.00 89.56 90 LEU A N 1
ATOM 758 C CA . LEU A 1 90 ? 2.453 8.961 -5.656 1.00 89.56 90 LEU A CA 1
ATOM 759 C C . LEU A 1 90 ? 3.294 10.227 -5.523 1.00 89.56 90 LEU A C 1
ATOM 761 O O . LEU A 1 90 ? 2.810 11.333 -5.762 1.00 89.56 90 LEU A O 1
ATOM 765 N N . CYS A 1 91 ? 4.562 10.050 -5.197 1.00 81.75 91 CYS A N 1
ATOM 766 C CA . CYS A 1 91 ? 5.518 11.122 -5.139 1.00 81.75 91 CYS A CA 1
ATOM 767 C C . CYS A 1 91 ? 6.803 10.754 -5.860 1.00 81.75 91 CYS A C 1
ATOM 769 O O . CYS A 1 91 ? 7.347 9.664 -5.683 1.00 81.75 91 CYS A O 1
ATOM 771 N N . VAL A 1 92 ? 7.246 11.692 -6.687 1.00 68.94 92 VAL A N 1
ATOM 772 C CA . VAL A 1 92 ? 8.407 11.532 -7.559 1.00 68.94 92 VAL A CA 1
ATOM 773 C C . VAL A 1 92 ? 9.616 12.265 -6.981 1.00 68.94 92 VAL A C 1
ATOM 775 O O . VAL A 1 92 ? 10.719 11.745 -7.061 1.00 68.94 92 VAL A O 1
ATOM 778 N N . ASP A 1 93 ? 9.414 13.433 -6.359 1.00 69.19 93 ASP A N 1
ATOM 779 C CA . ASP A 1 93 ? 10.499 14.220 -5.757 1.00 69.19 93 ASP A CA 1
ATOM 780 C C . ASP A 1 93 ? 9.975 15.187 -4.671 1.00 69.19 93 ASP A C 1
ATOM 782 O O . ASP A 1 93 ? 9.718 16.367 -4.936 1.00 69.19 93 ASP A O 1
ATOM 786 N N . PRO A 1 94 ? 9.686 14.704 -3.450 1.00 69.75 94 PRO A N 1
ATOM 787 C CA . PRO A 1 94 ? 9.203 15.567 -2.387 1.00 69.75 94 PRO A CA 1
ATOM 788 C C . PRO A 1 94 ? 10.347 16.167 -1.572 1.00 69.75 94 PRO A C 1
ATOM 790 O O . PRO A 1 94 ? 11.238 15.465 -1.097 1.00 69.75 94 PRO A O 1
ATOM 793 N N . THR A 1 95 ? 10.233 17.450 -1.235 1.00 76.50 95 THR A N 1
ATOM 794 C CA . THR A 1 95 ? 11.042 18.008 -0.146 1.00 76.50 95 THR A CA 1
ATOM 795 C C . THR A 1 95 ? 10.562 17.463 1.210 1.00 76.50 95 THR A C 1
ATOM 797 O O . THR A 1 95 ? 9.355 17.240 1.390 1.00 76.50 95 THR A O 1
ATOM 800 N N . PRO A 1 96 ? 11.449 17.303 2.215 1.00 75.31 96 PRO A N 1
ATOM 801 C CA . PRO A 1 96 ? 11.054 16.854 3.554 1.00 75.31 96 PRO A CA 1
ATOM 802 C C . PRO A 1 96 ? 9.908 17.684 4.155 1.00 75.31 96 PRO A C 1
ATOM 804 O O . PRO A 1 96 ? 8.967 17.136 4.726 1.00 75.31 96 PRO A O 1
ATOM 807 N N . ALA A 1 97 ? 9.922 19.007 3.965 1.00 77.69 97 ALA A N 1
ATOM 808 C CA . ALA A 1 97 ? 8.868 19.897 4.455 1.00 77.69 97 ALA A CA 1
ATOM 809 C C . ALA A 1 97 ? 7.487 19.579 3.848 1.00 77.69 97 ALA A C 1
ATOM 811 O O . ALA A 1 97 ? 6.482 19.542 4.566 1.00 77.69 97 ALA A O 1
ATOM 812 N N . THR A 1 98 ? 7.431 19.315 2.540 1.00 80.06 98 THR A N 1
ATOM 813 C CA . THR A 1 98 ? 6.192 18.939 1.844 1.00 80.06 98 THR A CA 1
ATOM 814 C C . THR A 1 98 ? 5.706 17.558 2.283 1.00 80.06 98 THR A C 1
ATOM 816 O O . THR A 1 98 ? 4.502 17.390 2.508 1.00 80.06 98 THR A O 1
ATOM 819 N N . MET A 1 99 ? 6.619 16.600 2.500 1.00 79.69 99 MET A N 1
ATOM 820 C CA . MET A 1 99 ? 6.285 15.287 3.075 1.00 79.69 99 MET A CA 1
ATOM 821 C C . MET A 1 99 ? 5.577 15.440 4.416 1.00 79.69 99 MET A C 1
ATOM 823 O O . MET A 1 99 ? 4.466 14.941 4.584 1.00 79.69 99 MET A O 1
ATOM 827 N N . PHE A 1 100 ? 6.188 16.169 5.356 1.00 77.75 100 PHE A N 1
ATOM 828 C CA . PHE A 1 100 ? 5.644 16.332 6.703 1.00 77.75 100 PHE A CA 1
ATOM 829 C C . PHE A 1 100 ? 4.253 16.954 6.692 1.00 77.75 100 PHE A C 1
ATOM 831 O O . PHE A 1 100 ? 3.345 16.430 7.332 1.00 77.75 100 PHE A O 1
ATOM 838 N N . ARG A 1 101 ? 4.066 18.043 5.936 1.00 81.38 101 ARG A N 1
ATOM 839 C CA . ARG A 1 101 ? 2.760 18.708 5.823 1.00 81.38 101 ARG A CA 1
ATOM 840 C C . ARG A 1 101 ? 1.699 17.779 5.246 1.00 81.38 101 ARG A C 1
ATOM 842 O O . ARG A 1 101 ? 0.568 17.777 5.720 1.00 81.38 101 ARG A O 1
ATOM 849 N N . THR A 1 102 ? 2.060 16.992 4.235 1.00 84.19 102 THR A N 1
ATOM 850 C CA . THR A 1 102 ? 1.109 16.088 3.584 1.00 84.19 102 THR A CA 1
ATOM 851 C C . THR A 1 102 ? 0.736 14.918 4.490 1.00 84.19 102 THR A C 1
ATOM 853 O O . THR A 1 102 ? -0.439 14.569 4.592 1.00 84.19 102 THR A O 1
ATOM 856 N N . VAL A 1 103 ? 1.716 14.335 5.184 1.00 81.94 103 VAL A N 1
ATOM 857 C CA . VAL A 1 103 ? 1.486 13.251 6.146 1.00 81.94 103 VAL A CA 1
ATOM 858 C C . VAL A 1 103 ? 0.610 13.727 7.301 1.00 81.94 103 VAL A C 1
ATOM 860 O O . VAL A 1 103 ? -0.343 13.034 7.649 1.00 81.94 103 VAL A O 1
ATOM 863 N N . ASP A 1 104 ? 0.878 14.911 7.852 1.00 81.38 104 ASP A N 1
ATOM 864 C CA . ASP A 1 104 ? 0.111 15.461 8.974 1.00 81.38 104 ASP A CA 1
ATOM 865 C C . ASP A 1 104 ? -1.342 15.780 8.580 1.00 81.38 104 ASP A C 1
ATOM 867 O O . ASP A 1 104 ? -2.278 15.395 9.283 1.00 81.38 104 ASP A O 1
ATOM 871 N N . ALA A 1 105 ? -1.543 16.397 7.409 1.00 83.75 105 ALA A N 1
ATOM 872 C CA . ALA A 1 105 ? -2.867 16.797 6.933 1.00 83.75 105 ALA A CA 1
ATOM 873 C C . ALA A 1 105 ? -3.716 15.624 6.410 1.00 83.75 105 ALA A C 1
ATOM 875 O O . ALA A 1 105 ? -4.900 15.518 6.734 1.00 83.75 105 ALA A O 1
ATOM 876 N N . TYR A 1 106 ? -3.135 14.743 5.589 1.00 83.00 106 TYR A N 1
ATOM 877 C CA . TYR A 1 106 ? -3.899 13.751 4.825 1.00 83.00 106 TYR A CA 1
ATOM 878 C C . TYR A 1 106 ? -3.703 12.314 5.299 1.00 83.00 106 TYR A C 1
ATOM 880 O O . TYR A 1 106 ? -4.592 11.491 5.066 1.00 83.00 106 TYR A O 1
ATOM 888 N N . ARG A 1 107 ? -2.582 12.005 5.965 1.00 83.62 107 ARG A N 1
ATOM 889 C CA . ARG A 1 107 ? -2.164 10.635 6.323 1.00 83.62 107 ARG A CA 1
ATOM 890 C C . ARG A 1 107 ? -2.335 9.639 5.158 1.00 83.62 107 ARG A C 1
ATOM 892 O O . ARG A 1 107 ? -3.079 8.667 5.295 1.00 83.62 107 ARG A O 1
ATOM 899 N N . PRO A 1 108 ? -1.731 9.917 3.989 1.00 89.69 108 PRO A N 1
ATOM 900 C CA . PRO A 1 108 ? -1.920 9.111 2.789 1.00 89.69 108 PRO A CA 1
ATOM 901 C C . PRO A 1 108 ? -1.077 7.830 2.814 1.00 89.69 108 PRO A C 1
ATOM 903 O O . PRO A 1 108 ? -0.059 7.754 3.508 1.00 89.69 108 PRO A O 1
ATOM 906 N N . THR A 1 109 ? -1.427 6.861 1.967 1.00 92.25 109 THR A N 1
ATOM 907 C CA . THR A 1 109 ? -0.470 5.833 1.537 1.00 92.25 109 THR A CA 1
ATOM 908 C C . THR A 1 109 ? 0.502 6.454 0.541 1.00 92.25 109 THR A C 1
ATOM 910 O O . THR A 1 109 ? 0.163 6.690 -0.619 1.00 92.25 109 THR A O 1
ATOM 913 N N . TYR A 1 110 ? 1.704 6.758 1.021 1.00 89.00 110 TYR A N 1
ATOM 914 C CA . TYR A 1 110 ? 2.724 7.463 0.253 1.00 89.00 110 TYR A CA 1
ATOM 915 C C . TYR A 1 110 ? 3.542 6.485 -0.596 1.00 89.00 110 TYR A C 1
ATOM 917 O O . TYR A 1 110 ? 4.199 5.593 -0.062 1.00 89.00 110 TYR A O 1
ATOM 925 N N . GLY A 1 111 ? 3.515 6.656 -1.915 1.00 90.19 111 GLY A N 1
ATOM 926 C CA . GLY A 1 111 ? 4.361 5.918 -2.847 1.00 90.19 111 GLY A CA 1
ATOM 927 C C . GLY A 1 111 ? 5.570 6.740 -3.245 1.00 90.19 111 GLY A C 1
ATOM 928 O O . GLY A 1 111 ? 5.391 7.799 -3.831 1.00 90.19 111 GLY A O 1
ATOM 929 N N . ILE A 1 112 ? 6.775 6.256 -2.963 1.00 86.75 112 ILE A N 1
ATOM 930 C CA . ILE A 1 112 ? 8.018 6.920 -3.362 1.00 86.75 112 ILE A CA 1
ATOM 931 C C . ILE A 1 112 ? 8.667 6.085 -4.464 1.00 86.75 112 ILE A C 1
ATOM 933 O O . ILE A 1 112 ? 9.099 4.959 -4.213 1.00 86.75 112 ILE A O 1
ATOM 937 N N . ASP A 1 113 ? 8.688 6.622 -5.681 1.00 79.00 113 ASP A N 1
ATOM 938 C CA . ASP A 1 113 ? 9.407 6.028 -6.813 1.00 79.00 113 ASP A CA 1
ATOM 939 C C . ASP A 1 113 ? 10.878 6.495 -6.782 1.00 79.00 113 ASP A C 1
ATOM 941 O O . ASP A 1 113 ? 11.168 7.560 -6.248 1.00 79.00 113 ASP A O 1
ATOM 945 N N . GLU A 1 114 ? 11.816 5.705 -7.314 1.00 70.81 114 GLU A N 1
ATOM 946 C CA . GLU A 1 114 ? 13.264 6.026 -7.316 1.00 70.81 114 GLU A CA 1
ATOM 947 C C . GLU A 1 114 ? 13.921 6.244 -5.927 1.00 70.81 114 GLU A C 1
ATOM 949 O O . GLU A 1 114 ? 14.551 7.266 -5.648 1.00 70.81 114 GLU A O 1
ATOM 954 N N . PHE A 1 115 ? 13.878 5.220 -5.061 1.00 63.66 115 PHE A N 1
ATOM 955 C CA . PHE A 1 115 ? 14.489 5.233 -3.714 1.00 63.66 115 PHE A CA 1
ATOM 956 C C . PHE A 1 115 ? 15.980 5.650 -3.678 1.00 63.66 115 PHE A C 1
ATOM 958 O O . PHE A 1 115 ? 16.474 6.110 -2.651 1.00 63.66 115 PHE A O 1
ATOM 965 N N . THR A 1 116 ? 16.709 5.515 -4.790 1.00 58.72 116 THR A N 1
ATOM 966 C CA . THR A 1 116 ? 18.145 5.818 -4.903 1.00 58.72 116 THR A CA 1
ATOM 967 C C . THR A 1 116 ? 18.494 7.303 -4.783 1.00 58.72 116 THR A C 1
ATOM 969 O O . THR A 1 116 ? 19.657 7.615 -4.552 1.00 58.72 116 THR A O 1
ATOM 972 N N . LYS A 1 117 ? 17.524 8.217 -4.922 1.00 58.97 117 LYS A N 1
ATOM 973 C CA . LYS A 1 117 ? 17.736 9.671 -4.767 1.00 58.97 117 LYS A CA 1
ATOM 974 C C . LYS A 1 117 ? 17.239 10.225 -3.428 1.00 58.97 117 LYS A C 1
ATOM 976 O O . LYS A 1 117 ? 17.264 11.435 -3.217 1.00 58.97 117 LYS A O 1
ATOM 981 N N . LEU A 1 118 ? 16.784 9.365 -2.516 1.00 65.06 118 LEU A N 1
ATOM 982 C CA . LEU A 1 118 ? 16.271 9.814 -1.226 1.00 65.06 118 LEU A CA 1
ATOM 983 C C . LEU A 1 118 ? 17.394 10.314 -0.322 1.00 65.06 118 LEU A C 1
ATOM 985 O O . LEU A 1 118 ? 18.297 9.556 0.038 1.00 65.06 118 LEU A O 1
ATOM 989 N N . THR A 1 119 ? 17.277 11.566 0.112 1.00 69.00 119 THR A N 1
ATOM 990 C CA . THR A 1 119 ? 18.112 12.125 1.177 1.00 69.00 119 THR A CA 1
ATOM 991 C C . THR A 1 119 ? 17.934 11.333 2.478 1.00 69.00 119 THR A C 1
ATOM 993 O O . THR A 1 119 ? 16.880 10.732 2.724 1.00 69.00 119 THR A O 1
ATOM 996 N N . GLU A 1 120 ? 18.954 11.338 3.342 1.00 72.44 120 GLU A N 1
ATOM 997 C CA . GLU A 1 120 ? 18.911 10.652 4.645 1.00 72.44 120 GLU A CA 1
ATOM 998 C C . GLU A 1 120 ? 17.696 11.065 5.492 1.00 72.44 120 GLU A C 1
ATOM 1000 O O . GLU A 1 120 ? 17.115 10.241 6.203 1.00 72.44 120 GLU A O 1
ATOM 1005 N N . ASP A 1 121 ? 17.255 12.316 5.361 1.00 69.25 121 ASP A N 1
ATOM 1006 C CA . ASP A 1 121 ? 16.084 12.843 6.057 1.00 69.25 121 ASP A CA 1
ATOM 1007 C C . ASP A 1 121 ? 14.793 12.136 5.642 1.00 69.25 121 ASP A C 1
ATOM 1009 O O . ASP A 1 121 ? 14.000 11.743 6.499 1.00 69.25 121 ASP A O 1
ATOM 1013 N N . ILE A 1 122 ? 14.584 11.902 4.342 1.00 71.31 122 ILE A N 1
ATOM 1014 C CA . ILE A 1 122 ? 13.387 11.200 3.859 1.00 71.31 122 ILE A CA 1
ATOM 1015 C C . ILE A 1 122 ? 13.418 9.735 4.302 1.00 71.31 122 ILE A C 1
ATOM 1017 O O . ILE A 1 122 ? 12.386 9.188 4.698 1.00 71.31 122 ILE A O 1
ATOM 1021 N N . GLN A 1 123 ? 14.599 9.111 4.327 1.00 74.44 123 GLN A N 1
ATOM 1022 C CA . 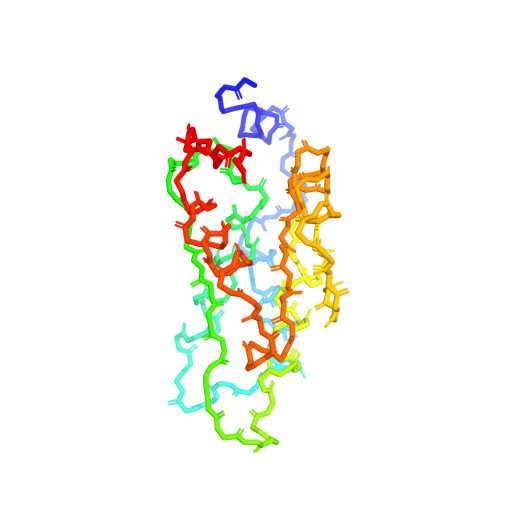GLN A 1 123 ? 14.750 7.756 4.860 1.00 74.44 123 GLN A CA 1
ATOM 1023 C C . GLN A 1 123 ? 14.424 7.695 6.357 1.00 74.44 123 GLN A C 1
ATOM 1025 O O . GLN A 1 123 ? 13.751 6.765 6.802 1.00 74.44 123 GLN A O 1
ATOM 1030 N N . ARG A 1 124 ? 14.853 8.691 7.143 1.00 74.12 124 ARG A N 1
ATOM 1031 C CA . ARG A 1 124 ? 14.521 8.795 8.571 1.00 74.12 124 ARG A CA 1
ATOM 1032 C C . ARG A 1 124 ? 13.019 8.965 8.782 1.00 74.12 124 ARG A C 1
ATOM 1034 O O . ARG A 1 124 ? 12.456 8.307 9.651 1.00 74.12 124 ARG A O 1
ATOM 1041 N N . ILE A 1 125 ? 12.362 9.780 7.957 1.00 73.75 125 ILE A N 1
ATOM 1042 C CA . ILE A 1 125 ? 10.904 9.965 7.986 1.00 73.75 125 ILE A CA 1
ATOM 1043 C C . ILE A 1 125 ? 10.184 8.656 7.663 1.00 73.75 125 ILE A C 1
ATOM 1045 O O . ILE A 1 125 ? 9.286 8.259 8.402 1.00 73.75 125 ILE A O 1
ATOM 1049 N N . ALA A 1 126 ? 10.595 7.960 6.601 1.00 73.44 126 ALA A N 1
ATOM 1050 C CA . ALA A 1 126 ? 10.028 6.665 6.240 1.00 73.44 126 ALA A CA 1
ATOM 1051 C C . ALA A 1 126 ? 10.221 5.633 7.363 1.00 73.44 126 ALA A C 1
ATOM 1053 O O . ALA A 1 126 ? 9.313 4.873 7.671 1.00 73.44 126 ALA A O 1
ATOM 1054 N N . ARG A 1 127 ? 11.379 5.634 8.031 1.00 73.38 127 ARG A N 1
ATOM 1055 C CA . ARG A 1 127 ? 11.646 4.743 9.169 1.00 73.38 127 ARG A CA 1
ATOM 1056 C C . ARG A 1 127 ? 10.912 5.127 10.444 1.00 73.38 127 ARG A C 1
ATOM 1058 O O . ARG A 1 127 ? 10.721 4.249 11.264 1.00 73.38 127 ARG A O 1
ATOM 1065 N N . ALA A 1 128 ? 10.527 6.384 10.632 1.00 72.69 128 ALA A N 1
ATOM 1066 C CA . ALA A 1 128 ? 9.744 6.821 11.787 1.00 72.69 128 ALA A CA 1
ATOM 1067 C C . ALA A 1 128 ? 8.230 6.655 11.561 1.00 72.69 128 ALA A C 1
ATOM 1069 O O . ALA A 1 128 ? 7.460 6.555 12.511 1.00 72.69 128 ALA A O 1
ATOM 1070 N N . SER A 1 129 ? 7.779 6.598 10.302 1.00 69.38 129 SER A N 1
ATOM 1071 C CA . SER A 1 129 ? 6.350 6.536 9.969 1.00 69.38 129 SER A CA 1
ATOM 1072 C C . SER A 1 129 ? 5.694 5.190 10.286 1.00 69.38 129 SER A C 1
ATOM 1074 O O . SER A 1 129 ? 4.472 5.134 10.426 1.00 69.38 129 SER A O 1
ATOM 1076 N N . TYR A 1 130 ? 6.474 4.112 10.439 1.00 71.50 130 TYR A N 1
ATOM 1077 C CA . TYR A 1 130 ? 5.926 2.780 10.717 1.00 71.50 130 TYR A CA 1
ATOM 1078 C C . TYR A 1 130 ? 5.274 2.659 12.097 1.00 71.50 130 TYR A C 1
ATOM 1080 O O . TYR A 1 130 ? 4.441 1.774 12.256 1.00 71.50 130 TYR A O 1
ATOM 1088 N N . LYS A 1 131 ? 5.633 3.495 13.087 1.00 67.19 131 LYS A N 1
ATOM 1089 C CA . LYS A 1 131 ? 5.122 3.426 14.466 1.00 67.19 131 LYS A CA 1
ATOM 1090 C C . LYS A 1 131 ? 4.270 4.634 14.819 1.00 67.19 131 LYS A C 1
ATOM 1092 O O . LYS A 1 131 ? 4.667 5.790 14.684 1.00 67.19 131 LYS A O 1
ATOM 1097 N N . LYS A 1 132 ? 3.091 4.363 15.373 1.00 65.12 132 LYS A N 1
ATOM 1098 C CA . LYS A 1 132 ? 2.170 5.395 15.844 1.00 65.12 132 LYS A CA 1
ATOM 1099 C C . LYS A 1 132 ? 2.764 6.144 17.041 1.00 65.12 132 LYS A C 1
ATOM 1101 O O . LYS A 1 132 ? 2.988 5.556 18.094 1.00 65.12 132 LYS A O 1
ATOM 1106 N N . GLY A 1 133 ? 2.928 7.459 16.898 1.00 59.75 133 GLY A N 1
ATOM 1107 C CA . GLY A 1 133 ? 3.328 8.361 17.986 1.00 59.75 133 GLY A CA 1
ATOM 1108 C C . GLY A 1 133 ? 4.804 8.760 17.998 1.00 59.75 133 GLY A C 1
ATOM 1109 O O . GLY A 1 133 ? 5.164 9.644 18.774 1.00 59.75 133 GLY A O 1
ATOM 1110 N N . GLU A 1 134 ? 5.640 8.192 17.124 1.00 59.03 134 GLU A N 1
ATOM 1111 C CA . GLU A 1 134 ? 6.996 8.702 16.920 1.00 59.03 134 GLU A CA 1
ATOM 1112 C C . GLU A 1 134 ? 6.917 10.064 16.213 1.00 59.03 134 GLU A C 1
ATOM 1114 O O . GLU A 1 134 ? 6.399 10.195 15.103 1.00 59.03 134 GLU A O 1
ATOM 1119 N N . LYS A 1 135 ? 7.382 11.116 16.893 1.00 54.47 135 LYS A N 1
ATOM 1120 C CA . LYS A 1 135 ? 7.535 12.447 16.303 1.00 54.47 135 LYS A CA 1
ATOM 1121 C C . LYS A 1 135 ? 8.975 12.584 15.843 1.00 54.47 135 LYS A C 1
ATOM 1123 O O . LYS A 1 135 ? 9.881 12.456 16.659 1.00 54.47 135 LYS A O 1
ATOM 1128 N N . VAL A 1 136 ? 9.186 12.881 14.564 1.00 55.53 136 VAL A N 1
ATOM 1129 C CA . VAL A 1 136 ? 10.509 13.283 14.074 1.00 55.53 136 VAL A CA 1
ATOM 1130 C C . VAL A 1 136 ? 10.739 14.737 14.513 1.00 55.53 136 VAL A C 1
ATOM 1132 O O . VAL A 1 136 ? 9.973 15.609 14.087 1.00 55.53 136 VAL A O 1
ATOM 1135 N N . PRO A 1 137 ? 11.722 15.024 15.389 1.00 52.69 137 PRO A N 1
ATOM 1136 C CA . PRO A 1 137 ? 12.033 16.391 15.794 1.00 52.69 137 PRO A CA 1
ATOM 1137 C C . PRO A 1 137 ? 12.545 17.189 14.589 1.00 52.69 137 PRO A C 1
ATOM 1139 O O . PRO A 1 137 ? 13.302 16.661 13.777 1.00 52.69 137 PRO A O 1
ATOM 1142 N N . ARG A 1 138 ? 12.139 18.458 14.478 1.00 52.41 138 ARG A N 1
ATOM 1143 C CA . ARG A 1 138 ? 12.731 19.416 13.533 1.00 52.41 138 ARG A CA 1
ATOM 1144 C C . ARG A 1 138 ? 13.948 20.023 14.234 1.00 52.41 138 ARG A C 1
ATOM 1146 O O . ARG A 1 138 ? 13.743 20.724 15.223 1.00 52.41 138 ARG A O 1
ATOM 1153 N N . ILE A 1 139 ? 15.163 19.709 13.792 1.00 46.94 139 ILE A N 1
ATOM 1154 C CA . ILE A 1 139 ? 16.410 20.312 14.291 1.00 46.94 139 ILE A CA 1
ATOM 1155 C C . ILE A 1 139 ? 17.183 20.832 13.091 1.00 46.94 139 ILE A C 1
ATOM 1157 O O . ILE A 1 139 ? 17.213 20.083 12.088 1.00 46.94 139 ILE A O 1
#

Sequence (139 aa):
MKYETISQYLARPIIVAPKDVYEKLKQEVKRYVNFNWEPRLYDLVCCYIIATYFYDIFYSFPILIFFGDFETGKTRGLKTVVYASHRGMLCVDPTPATMFRTVDAYRPTYGIDEFTKLTEDIQRIARASYKKGEKVPRI

Radius of gyration: 16.2 Å; chains: 1; bounding box: 44×37×34 Å

Secondary structure (DSSP, 8-state):
-TTHHHHHHHTS--SS-HHHHHHHHHHHHHHH---TT-THHHHHHHHHHHHHTTGGG-SB-------SSTTSSHHHHHHHHHHHSTT-EEESS--HHHHHHHHHHH---EEE--GGG--HHHHHHHHHHTBTT------

pLDDT: mean 84.84, std 12.37, range [46.94, 97.75]